Protein AF-A0A5K7S781-F1 (afdb_monomer)

Secondary structure (DSSP, 8-state):
-HHHHHHHHHHHHHHHHTTTT-----GGGGG-EEEEEEEEETTEEEEEEEEEEEETTEEEEEEEETT--EEEEEEEE----------TTTSSS--

Nearest PDB structures (foldseek):
  8cm1-assembly1_A  TM=6.662E-01  e=1.986E+00  Vibrio cholerae
  5bw0-assembly2_D  TM=4.226E-01  e=1.986E+00  Pseudomonas aeruginosa PAO1
  7zty-assembly1_A  TM=5.091E-01  e=5.883E+00  Thermochaetoides thermophila

Radius of gyration: 26.64 Å; Cα contacts (8 Å, |Δi|>4): 94; chains: 1; bounding box: 50×64×64 Å

Organism: NCBI:txid2010828

Sequence (95 aa):
MKKSVFLFAGILLVFLSITMQAQPKSGFDFYMGKWNASFDGPMGTVKMVIGFEQADDKTTATIKDEAGKELYKVVKQKLKKIRQRSSLLVARALT

Structure (mmCIF, N/CA/C/O backbone):
data_AF-A0A5K7S781-F1
#
_entry.id   AF-A0A5K7S781-F1
#
loop_
_atom_site.group_PDB
_atom_site.id
_atom_site.type_symbol
_atom_site.label_atom_id
_atom_site.label_alt_id
_atom_site.label_comp_id
_atom_site.label_asym_id
_atom_site.label_entity_id
_atom_site.label_seq_id
_atom_site.pdbx_PDB_ins_code
_atom_site.Cartn_x
_atom_site.Cartn_y
_atom_site.Cartn_z
_atom_site.occupancy
_atom_site.B_iso_or_equiv
_atom_site.auth_seq_id
_atom_site.auth_comp_id
_atom_site.auth_asym_id
_atom_site.auth_atom_id
_atom_site.pdbx_PDB_model_num
ATOM 1 N N . MET A 1 1 ? -21.989 15.901 46.588 1.00 54.34 1 MET A N 1
ATOM 2 C CA . MET A 1 1 ? -20.794 15.149 46.138 1.00 54.34 1 MET A CA 1
ATOM 3 C C . MET A 1 1 ? -21.104 13.944 45.245 1.00 54.34 1 MET A C 1
ATOM 5 O O . MET A 1 1 ? -20.368 13.741 44.299 1.00 54.34 1 MET A O 1
ATOM 9 N N . LYS A 1 2 ? -22.185 13.172 45.456 1.00 65.38 2 LYS A N 1
ATOM 10 C CA . LYS A 1 2 ? -22.473 11.982 44.620 1.00 65.38 2 LYS A CA 1
ATOM 11 C C . LYS A 1 2 ? -22.984 12.315 43.202 1.00 65.38 2 LYS A C 1
ATOM 13 O O . LYS A 1 2 ? -22.597 11.663 42.247 1.00 65.38 2 LYS A O 1
ATOM 18 N N . LYS A 1 3 ? -23.805 13.363 43.047 1.00 66.88 3 LYS A N 1
ATOM 19 C CA . LYS A 1 3 ? -24.468 13.721 41.771 1.00 66.88 3 LYS A CA 1
ATOM 20 C C . LYS A 1 3 ? -23.526 14.327 40.718 1.00 66.88 3 LYS A C 1
ATOM 22 O O . LYS A 1 3 ? -23.708 14.102 39.529 1.00 66.88 3 LYS A O 1
ATOM 27 N N . SER A 1 4 ? -22.509 15.065 41.154 1.00 76.56 4 SER A N 1
ATOM 28 C CA . SER A 1 4 ? -21.514 15.685 40.273 1.00 76.56 4 SER A CA 1
ATOM 29 C C . SER A 1 4 ? -20.551 14.660 39.667 1.00 76.56 4 SER A C 1
ATOM 31 O O . SER A 1 4 ? -20.170 14.800 38.510 1.00 76.56 4 SER A O 1
ATOM 33 N N . VAL A 1 5 ? -20.231 13.587 40.399 1.00 81.44 5 VAL A N 1
ATOM 34 C CA . VAL A 1 5 ? -19.427 12.468 39.877 1.00 81.44 5 VAL A CA 1
ATOM 35 C C . VAL A 1 5 ? -20.164 11.738 38.751 1.00 81.44 5 VAL A C 1
ATOM 37 O O . VAL A 1 5 ? -19.547 11.395 37.749 1.00 81.44 5 VAL A O 1
ATOM 40 N N . PHE A 1 6 ? -21.488 11.575 38.857 1.00 83.50 6 PHE A N 1
ATOM 41 C CA . PHE A 1 6 ? -22.298 10.967 37.792 1.00 83.50 6 PHE A CA 1
ATOM 42 C C . PHE A 1 6 ? -22.337 11.807 36.508 1.00 83.50 6 PHE A C 1
ATOM 44 O O . PHE A 1 6 ? -22.256 11.247 35.418 1.00 83.50 6 PHE A O 1
ATOM 51 N N . LEU A 1 7 ? -22.4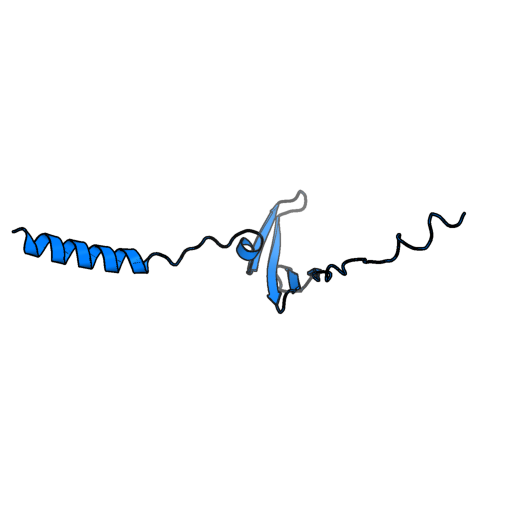10 13.137 36.624 1.00 85.56 7 LEU A N 1
ATOM 52 C CA . LEU A 1 7 ? -22.362 14.041 35.468 1.00 85.56 7 LEU A CA 1
ATOM 53 C C . LEU A 1 7 ? -21.009 13.978 34.750 1.00 85.56 7 LEU A C 1
ATOM 55 O O . LEU A 1 7 ? -20.967 13.841 33.529 1.00 85.56 7 LEU A O 1
ATOM 59 N N . PHE A 1 8 ? -19.910 14.008 35.507 1.00 85.88 8 PHE A N 1
ATOM 60 C CA . PHE A 1 8 ? -18.568 13.877 34.940 1.00 85.88 8 PHE A CA 1
ATOM 61 C C . PHE A 1 8 ? -18.333 12.505 34.300 1.00 85.88 8 PHE A C 1
ATOM 63 O O . PHE A 1 8 ? -17.789 12.435 33.201 1.00 85.88 8 PHE A O 1
ATOM 70 N N . ALA A 1 9 ? -18.786 11.424 34.941 1.00 85.69 9 ALA A N 1
ATOM 71 C CA . ALA A 1 9 ? -18.671 10.075 34.393 1.00 85.69 9 ALA A CA 1
ATOM 72 C C . ALA A 1 9 ? -19.464 9.912 33.086 1.00 85.69 9 ALA A C 1
ATOM 74 O O . ALA A 1 9 ? -18.957 9.311 32.142 1.00 85.69 9 ALA A O 1
ATOM 75 N N . GLY A 1 10 ? -20.670 10.485 33.000 1.00 87.81 10 GLY A N 1
ATOM 76 C CA . GLY A 1 10 ? -21.483 10.455 31.781 1.00 87.81 10 GLY A CA 1
ATOM 77 C C . GLY A 1 10 ? -20.837 11.211 30.619 1.00 87.81 10 GLY A C 1
ATOM 78 O O . GLY A 1 10 ? -20.767 10.692 29.508 1.00 87.81 10 GLY A O 1
ATOM 79 N N . ILE A 1 11 ? -20.296 12.404 30.886 1.00 89.19 11 ILE A N 1
ATOM 80 C CA . ILE A 1 11 ? -19.592 13.207 29.875 1.00 89.19 11 ILE A CA 1
ATOM 81 C C . ILE A 1 11 ? -18.340 12.476 29.378 1.00 89.19 11 ILE A C 1
ATOM 83 O O . ILE A 1 11 ? -18.124 12.386 28.171 1.00 89.19 11 ILE A O 1
ATOM 87 N N . LEU A 1 12 ? -17.554 11.890 30.286 1.00 87.50 12 LEU A N 1
ATOM 88 C CA . LEU A 1 12 ? -16.371 11.103 29.931 1.00 87.50 12 LEU A CA 1
ATOM 89 C C . LEU A 1 12 ? -16.724 9.929 28.997 1.00 87.50 12 LEU A C 1
ATOM 91 O O . LEU A 1 12 ? -16.020 9.684 28.020 1.00 87.50 12 LEU A O 1
ATOM 95 N N . LEU A 1 13 ? -17.841 9.242 29.260 1.00 85.88 13 LEU A N 1
ATOM 96 C CA . LEU A 1 13 ? -18.325 8.108 28.463 1.00 85.88 13 LEU A CA 1
ATOM 97 C C . LEU A 1 13 ? -18.748 8.521 27.044 1.00 85.88 13 LEU A C 1
ATOM 99 O O . LEU A 1 13 ? -18.453 7.817 26.077 1.00 85.88 13 LEU A O 1
ATOM 103 N N . VAL A 1 14 ? -19.373 9.692 26.900 1.00 85.50 14 VAL A N 1
ATOM 104 C CA . VAL A 1 14 ? -19.707 10.261 25.584 1.00 85.50 14 VAL A CA 1
ATOM 105 C C . VAL A 1 14 ? -18.436 10.607 24.805 1.00 85.50 14 VAL A C 1
ATOM 107 O O . VAL A 1 14 ? -18.335 10.251 23.634 1.00 85.50 14 VAL A O 1
ATOM 110 N N . PHE A 1 15 ? -17.429 11.209 25.447 1.00 81.44 15 PHE A N 1
ATOM 111 C CA . PHE A 1 15 ? -16.148 11.511 24.791 1.00 81.44 15 PHE A CA 1
ATOM 112 C C . PHE A 1 15 ? -15.385 10.252 24.351 1.00 81.44 15 PHE A C 1
ATOM 114 O O . PHE A 1 15 ? -14.815 10.232 23.261 1.00 81.44 15 PHE A O 1
ATOM 121 N N . LEU A 1 16 ? -15.422 9.181 25.149 1.00 77.56 16 LEU A N 1
ATOM 122 C CA . LEU A 1 16 ? -14.812 7.888 24.809 1.00 77.56 16 LEU A CA 1
ATOM 123 C C . LEU A 1 16 ? -15.497 7.187 23.624 1.00 77.56 16 LEU A C 1
ATOM 125 O O . LEU A 1 16 ? -14.860 6.408 22.925 1.00 77.56 16 LEU A O 1
ATOM 129 N N . SER A 1 17 ? -16.773 7.476 23.363 1.00 74.06 17 SER A N 1
ATOM 130 C CA . SER A 1 17 ? -17.528 6.853 22.264 1.00 74.06 17 SER A CA 1
ATOM 131 C C . SER A 1 17 ? -17.093 7.362 20.881 1.00 74.06 17 SER A C 1
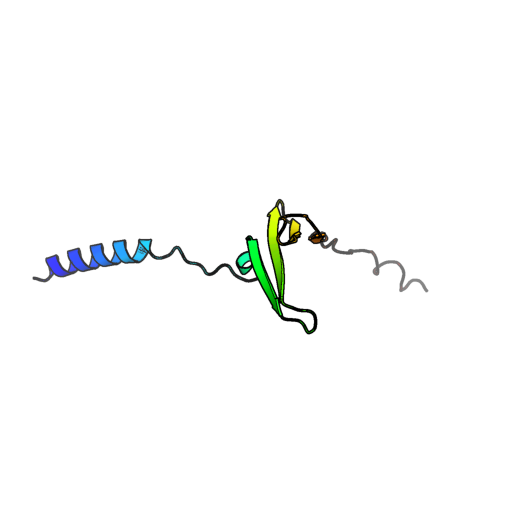ATOM 133 O O . SER A 1 17 ? -17.243 6.665 19.880 1.00 74.06 17 SER A O 1
ATOM 135 N N . ILE A 1 18 ? -16.538 8.577 20.811 1.00 72.69 18 ILE A N 1
ATOM 136 C CA . ILE A 1 18 ? -16.194 9.251 19.547 1.00 72.69 18 ILE A CA 1
ATOM 137 C C . ILE A 1 18 ? -14.839 8.764 19.002 1.00 72.69 18 ILE A C 1
ATOM 139 O O . ILE A 1 18 ? -14.568 8.880 17.809 1.00 72.69 18 ILE A O 1
ATOM 143 N N . THR A 1 19 ? -13.994 8.145 19.833 1.00 70.12 19 THR A N 1
ATOM 144 C CA . THR A 1 19 ? -12.678 7.630 19.408 1.00 70.12 19 THR A CA 1
ATOM 145 C C . THR A 1 19 ? -12.754 6.261 18.713 1.00 70.12 19 THR A C 1
ATOM 147 O O . THR A 1 19 ? -11.747 5.757 18.214 1.00 70.12 19 THR A O 1
ATOM 150 N N . MET A 1 20 ? -13.949 5.668 18.602 1.00 62.41 20 MET A N 1
ATOM 151 C CA . MET A 1 20 ? -14.179 4.310 18.095 1.00 62.41 20 MET A CA 1
ATOM 152 C C . MET A 1 20 ? -14.294 4.228 16.556 1.00 62.41 20 MET A C 1
ATOM 154 O O . MET A 1 20 ? -15.176 3.554 16.032 1.00 62.41 20 MET A O 1
ATOM 158 N N . GLN A 1 21 ? -13.412 4.916 15.815 1.00 61.50 21 GLN A N 1
ATOM 159 C CA . GLN A 1 21 ? -13.388 4.888 14.337 1.00 61.50 21 GLN A CA 1
ATOM 160 C C . GLN A 1 21 ? -12.117 4.304 13.696 1.00 61.50 21 GLN A C 1
ATOM 162 O O . GLN A 1 21 ? -12.029 4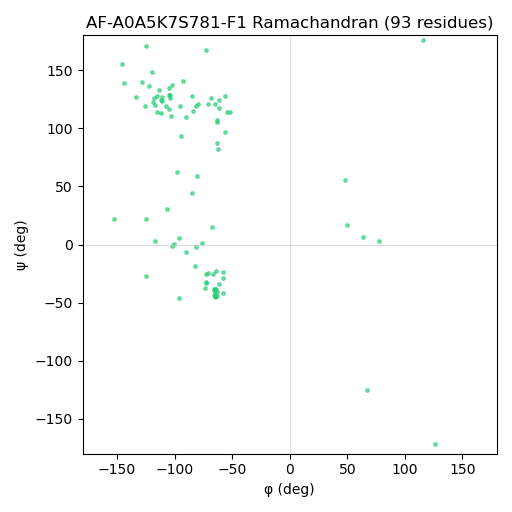.230 12.474 1.00 61.50 21 GLN A O 1
ATOM 167 N N . ALA A 1 22 ? -11.151 3.802 14.463 1.00 61.62 22 ALA A N 1
ATOM 168 C CA . ALA A 1 22 ? -9.964 3.154 13.901 1.00 61.62 22 ALA A CA 1
ATOM 169 C C . ALA A 1 22 ? -10.109 1.624 13.894 1.00 61.62 22 ALA A C 1
ATOM 171 O O . ALA A 1 22 ? -9.357 0.920 14.564 1.00 61.62 22 ALA A O 1
ATOM 172 N N . GLN A 1 23 ? -11.086 1.082 13.157 1.00 63.38 23 GLN A N 1
ATOM 173 C CA . GLN A 1 23 ? -11.003 -0.339 12.811 1.00 63.38 23 GLN A CA 1
ATOM 174 C C . GLN A 1 23 ? -9.772 -0.515 11.909 1.00 63.38 23 GLN A C 1
ATOM 176 O O . GLN A 1 23 ? -9.691 0.148 10.870 1.00 63.38 23 GLN A O 1
ATOM 181 N N . PRO A 1 24 ? -8.783 -1.343 12.289 1.00 63.41 24 PRO A N 1
ATOM 182 C CA . PRO A 1 24 ? -7.627 -1.561 11.441 1.00 63.41 24 PRO A CA 1
ATOM 183 C C . PRO A 1 24 ? -8.114 -2.168 10.128 1.00 63.41 24 PRO A C 1
ATOM 185 O O . PRO A 1 24 ? -8.809 -3.186 10.127 1.00 63.41 24 PRO A O 1
ATOM 188 N N . LYS A 1 25 ? -7.768 -1.523 9.008 1.00 65.31 25 LYS A N 1
ATOM 189 C CA . LYS A 1 25 ? -8.026 -2.058 7.669 1.00 65.31 25 LYS A CA 1
ATOM 190 C C . LYS A 1 25 ? -7.463 -3.479 7.615 1.00 65.31 25 LYS A C 1
ATOM 192 O O . LYS A 1 25 ? -6.259 -3.670 7.775 1.00 65.31 25 LYS A O 1
ATOM 197 N N . SER A 1 26 ? -8.336 -4.474 7.479 1.00 68.38 26 SER A N 1
ATOM 198 C CA . SER A 1 26 ? -7.949 -5.883 7.590 1.00 68.38 26 SER A CA 1
ATOM 199 C C . SER A 1 26 ? -7.603 -6.471 6.221 1.00 68.38 26 SER A C 1
ATOM 201 O O . SER A 1 26 ? -8.263 -6.183 5.222 1.00 68.38 26 SER A O 1
ATOM 203 N N . GLY A 1 27 ? -6.567 -7.309 6.160 1.00 71.50 27 GLY A N 1
ATOM 204 C CA . GLY A 1 27 ? -6.182 -8.010 4.934 1.00 71.50 27 GLY A CA 1
ATOM 205 C C . GLY A 1 27 ? -5.664 -7.078 3.833 1.00 71.50 27 GLY A C 1
ATOM 206 O O . GLY A 1 27 ? -4.710 -6.335 4.041 1.00 71.50 27 GLY A O 1
ATOM 207 N N . PHE A 1 28 ? -6.262 -7.149 2.639 1.00 67.44 28 PHE A N 1
ATOM 208 C CA . PHE A 1 28 ? -5.784 -6.412 1.461 1.00 67.44 28 PHE A CA 1
ATOM 209 C C . PHE A 1 28 ? -6.032 -4.897 1.547 1.00 67.44 28 PHE A C 1
ATOM 211 O O . PHE A 1 28 ? -5.274 -4.118 0.972 1.00 67.44 28 PHE A O 1
ATOM 218 N N . ASP A 1 29 ? -7.029 -4.473 2.327 1.00 70.81 29 ASP A N 1
ATOM 219 C CA . ASP A 1 29 ? -7.358 -3.056 2.522 1.00 70.81 29 ASP A CA 1
ATOM 220 C C . ASP A 1 29 ? -6.225 -2.282 3.203 1.00 70.81 29 ASP A C 1
ATOM 222 O O . ASP A 1 29 ? -6.118 -1.067 3.044 1.00 70.81 29 ASP A O 1
ATOM 226 N N . PHE A 1 30 ? -5.349 -2.982 3.931 1.00 73.94 30 PHE A N 1
ATOM 227 C CA . PHE A 1 30 ? -4.144 -2.403 4.518 1.00 73.94 30 PHE A CA 1
ATOM 228 C C . PHE A 1 30 ? -3.186 -1.852 3.453 1.00 73.94 30 PHE A C 1
ATOM 230 O O . PHE A 1 30 ? -2.539 -0.832 3.670 1.00 73.94 30 PHE A O 1
ATOM 237 N N . 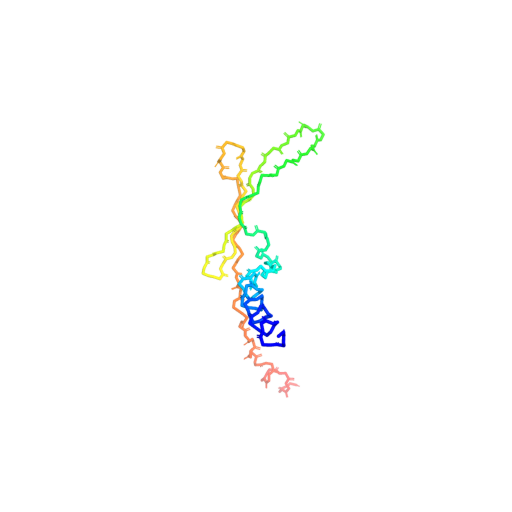TYR A 1 31 ? -3.124 -2.498 2.287 1.00 79.38 31 TYR A N 1
ATOM 238 C CA . TYR A 1 31 ? -2.219 -2.123 1.203 1.00 79.38 31 TYR A CA 1
ATOM 239 C C . TYR A 1 31 ? -2.837 -1.112 0.228 1.00 79.38 31 TYR A C 1
ATOM 241 O O . TYR A 1 31 ? -2.123 -0.604 -0.632 1.00 79.38 31 TYR A O 1
ATOM 249 N N . MET A 1 32 ? -4.128 -0.780 0.355 1.00 81.12 32 MET A N 1
ATOM 250 C CA . MET A 1 32 ? -4.791 0.230 -0.482 1.00 81.12 32 MET A CA 1
ATOM 251 C C . MET A 1 32 ? -4.069 1.582 -0.409 1.00 81.12 32 MET A C 1
ATOM 253 O O . MET A 1 32 ? -3.876 2.131 0.677 1.00 81.12 32 MET A O 1
ATOM 257 N N . GLY A 1 33 ? -3.727 2.148 -1.569 1.00 82.88 33 GLY A N 1
ATOM 258 C CA . GLY A 1 33 ? -3.000 3.415 -1.678 1.00 82.88 33 GLY A CA 1
ATOM 259 C C . GLY A 1 33 ? -1.735 3.318 -2.530 1.00 82.88 33 GLY A C 1
ATOM 260 O O . GLY A 1 33 ? -1.491 2.315 -3.199 1.00 82.88 33 GLY A O 1
ATOM 261 N N . LYS A 1 34 ? -0.940 4.394 -2.534 1.00 86.88 34 LYS A N 1
ATOM 262 C CA . LYS A 1 34 ? 0.335 4.489 -3.261 1.00 86.88 34 LYS A CA 1
ATOM 263 C C . LYS A 1 34 ? 1.498 4.376 -2.285 1.00 86.88 34 LYS A C 1
ATOM 265 O O . LYS A 1 34 ? 1.561 5.125 -1.314 1.00 86.88 34 LYS A O 1
ATOM 270 N N . TRP A 1 35 ? 2.423 3.478 -2.586 1.00 86.94 35 TRP A N 1
ATOM 271 C CA . TRP A 1 35 ? 3.594 3.170 -1.780 1.00 86.94 35 TRP A CA 1
ATOM 272 C C . TRP A 1 35 ? 4.852 3.499 -2.567 1.00 86.94 35 TRP A C 1
ATOM 274 O O . TRP A 1 35 ? 5.031 3.011 -3.681 1.00 86.94 35 TRP A O 1
ATOM 284 N N . ASN A 1 36 ? 5.731 4.303 -1.978 1.00 86.56 36 ASN A N 1
ATOM 285 C CA . ASN A 1 36 ? 7.076 4.494 -2.503 1.00 86.56 36 ASN A CA 1
ATOM 286 C C . ASN A 1 36 ? 7.945 3.355 -1.971 1.00 86.56 36 ASN A C 1
ATOM 288 O O . ASN A 1 36 ? 8.133 3.240 -0.760 1.00 86.56 36 ASN A O 1
ATOM 292 N N . ALA A 1 37 ? 8.433 2.503 -2.864 1.00 84.69 37 ALA A N 1
ATOM 293 C CA . ALA A 1 37 ? 9.297 1.383 -2.531 1.00 84.69 37 ALA A CA 1
ATOM 294 C C . ALA A 1 37 ? 10.688 1.615 -3.126 1.00 84.69 37 ALA A C 1
ATOM 296 O O . ALA A 1 37 ? 10.821 1.966 -4.299 1.00 84.69 37 ALA A O 1
ATOM 297 N N . SER A 1 38 ? 11.714 1.398 -2.311 1.00 86.50 38 SER A N 1
ATOM 298 C CA . SER A 1 38 ? 13.113 1.426 -2.728 1.00 86.50 38 SER A CA 1
ATOM 299 C C . SER A 1 38 ? 13.684 0.028 -2.559 1.00 86.50 38 SER A C 1
ATOM 301 O O . SER A 1 38 ? 13.563 -0.564 -1.487 1.00 86.50 38 SER A O 1
ATOM 303 N N . PHE A 1 39 ? 14.286 -0.497 -3.615 1.00 81.94 39 PHE A N 1
ATOM 304 C CA . PHE A 1 39 ? 14.928 -1.800 -3.625 1.00 81.94 39 PHE A CA 1
ATOM 305 C C . PHE A 1 39 ? 16.418 -1.599 -3.846 1.00 81.94 39 PHE A C 1
ATOM 307 O O . PHE A 1 39 ? 16.834 -1.158 -4.916 1.00 81.94 39 PHE A O 1
ATOM 314 N N . ASP A 1 40 ? 17.212 -1.933 -2.838 1.00 85.31 40 ASP A N 1
ATOM 315 C CA . ASP A 1 40 ? 18.662 -1.968 -2.970 1.00 85.31 40 ASP A CA 1
ATOM 316 C C . ASP A 1 40 ? 19.075 -3.291 -3.610 1.00 85.31 40 ASP A C 1
ATOM 318 O O . ASP A 1 40 ? 18.796 -4.372 -3.088 1.00 85.31 40 ASP A O 1
ATOM 322 N N . GLY A 1 41 ? 19.720 -3.203 -4.771 1.00 81.38 41 GLY A N 1
ATOM 323 C CA . GLY A 1 41 ? 20.251 -4.350 -5.491 1.00 81.38 41 GLY A CA 1
ATOM 324 C C . GLY A 1 41 ? 21.744 -4.207 -5.788 1.00 81.38 41 GLY A C 1
ATOM 325 O O . GLY A 1 41 ? 22.310 -3.122 -5.653 1.00 81.38 41 GLY A O 1
ATOM 326 N N . PRO A 1 42 ? 22.392 -5.281 -6.274 1.00 81.25 42 PRO A N 1
ATOM 327 C CA . PRO A 1 42 ? 23.812 -5.267 -6.642 1.00 81.25 42 PRO 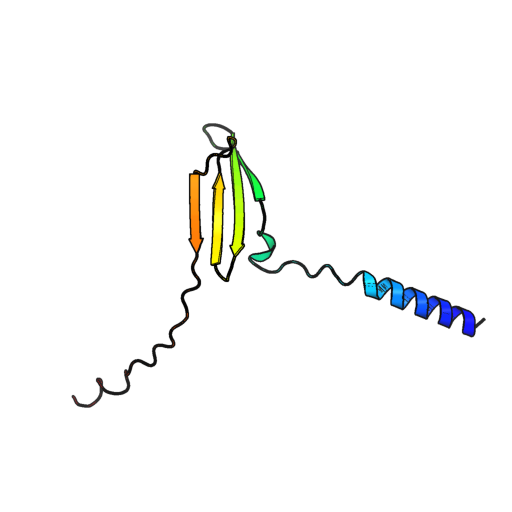A CA 1
ATOM 328 C C . PRO A 1 42 ? 24.164 -4.210 -7.701 1.00 81.25 42 PRO A C 1
ATOM 330 O O . PRO A 1 42 ? 25.308 -3.782 -7.791 1.00 81.25 42 PRO A O 1
ATOM 333 N N . MET A 1 43 ? 23.175 -3.799 -8.501 1.00 79.94 43 MET A N 1
ATOM 334 C CA . MET A 1 43 ? 23.304 -2.803 -9.569 1.00 79.94 43 MET A CA 1
ATOM 335 C C . MET A 1 43 ? 22.901 -1.382 -9.131 1.00 79.94 43 MET A C 1
ATOM 337 O O . MET A 1 43 ? 22.846 -0.483 -9.965 1.00 79.94 43 MET A O 1
ATOM 341 N N . GLY A 1 44 ? 22.606 -1.173 -7.843 1.00 80.31 44 GLY A N 1
ATOM 342 C CA . GLY A 1 44 ? 22.166 0.104 -7.280 1.00 80.31 44 GLY A CA 1
ATOM 343 C C . GLY A 1 44 ? 20.741 0.079 -6.724 1.00 80.31 44 GLY A C 1
ATOM 344 O O . GLY A 1 44 ? 20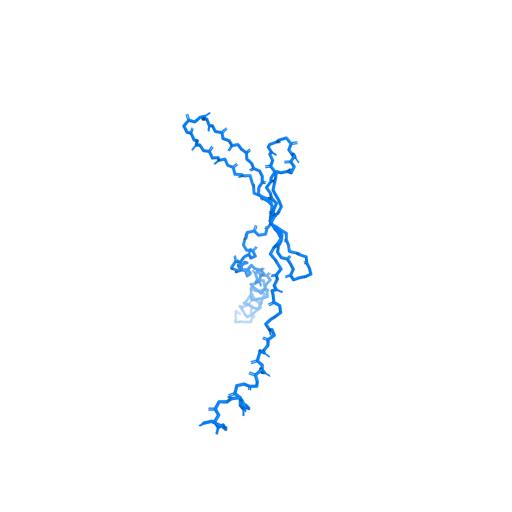.026 -0.923 -6.805 1.00 80.31 44 GLY A O 1
ATOM 345 N N . THR A 1 45 ? 20.345 1.204 -6.129 1.00 81.94 45 THR A N 1
ATOM 346 C CA . THR A 1 45 ? 19.008 1.416 -5.564 1.00 81.94 45 THR A CA 1
ATOM 347 C C . THR A 1 45 ? 18.014 1.759 -6.666 1.00 81.94 45 THR A C 1
ATOM 349 O O . THR A 1 45 ? 18.165 2.769 -7.354 1.00 81.94 45 THR A O 1
ATOM 352 N N . VAL A 1 46 ? 16.963 0.956 -6.805 1.00 82.44 46 VAL A N 1
ATOM 353 C CA . VAL A 1 46 ? 15.845 1.221 -7.717 1.00 82.44 46 VAL A CA 1
ATOM 354 C C . VAL A 1 46 ? 14.652 1.709 -6.907 1.00 82.44 46 VAL A C 1
ATOM 356 O O . VAL A 1 46 ? 14.212 1.036 -5.975 1.00 82.44 46 VAL A O 1
ATOM 359 N N . LYS A 1 47 ? 14.099 2.864 -7.274 1.00 85.75 47 LYS A N 1
ATOM 360 C CA . LYS A 1 47 ? 12.871 3.395 -6.677 1.00 85.75 47 LYS A CA 1
ATOM 361 C C . LYS A 1 47 ? 11.690 3.151 -7.601 1.00 85.75 47 LYS A C 1
ATOM 363 O O . LYS A 1 47 ? 11.778 3.362 -8.805 1.00 85.75 47 LYS A O 1
ATOM 368 N N . MET A 1 48 ? 10.571 2.731 -7.030 1.00 85.75 48 MET A N 1
ATOM 369 C CA . MET A 1 48 ? 9.330 2.512 -7.763 1.00 85.75 48 MET A CA 1
ATOM 370 C C . MET A 1 48 ? 8.121 2.866 -6.907 1.00 85.75 48 MET A C 1
ATOM 372 O O . MET A 1 48 ? 8.160 2.818 -5.677 1.00 85.75 48 MET A O 1
ATOM 376 N N . VAL A 1 49 ? 7.022 3.201 -7.572 1.00 86.25 49 VAL A N 1
ATOM 377 C CA . VAL A 1 49 ? 5.748 3.497 -6.920 1.00 86.25 49 VAL A CA 1
ATOM 378 C C . VAL A 1 49 ? 4.789 2.343 -7.169 1.00 86.25 49 VAL A C 1
ATOM 380 O O . VAL A 1 49 ? 4.440 2.049 -8.312 1.00 86.25 49 VAL A O 1
ATOM 383 N N . ILE A 1 50 ? 4.339 1.701 -6.095 1.00 86.38 50 ILE A N 1
ATOM 384 C CA . ILE A 1 50 ? 3.379 0.596 -6.132 1.00 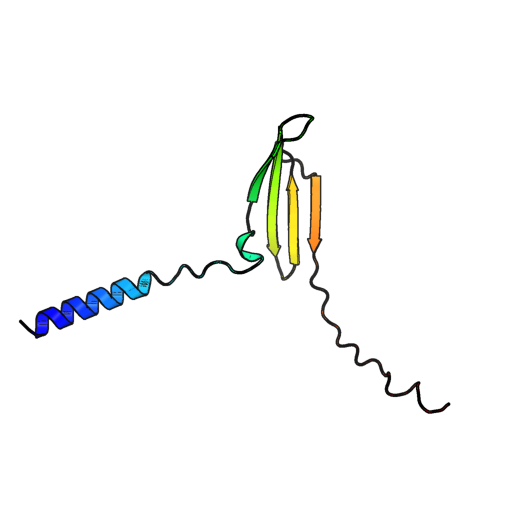86.38 50 ILE A CA 1
ATOM 385 C C . ILE A 1 50 ? 2.022 1.130 -5.671 1.00 86.38 50 ILE A C 1
ATOM 387 O O . ILE A 1 50 ? 1.874 1.581 -4.539 1.00 86.38 50 ILE A O 1
ATOM 391 N N . GLY A 1 51 ? 1.026 1.113 -6.551 1.00 85.44 51 GLY A N 1
ATOM 392 C CA . GLY A 1 51 ? -0.330 1.575 -6.274 1.00 85.44 51 GLY A CA 1
ATOM 393 C C . GLY A 1 51 ? -1.323 0.423 -6.239 1.00 85.44 51 GLY A C 1
ATOM 394 O O . GLY A 1 51 ? -1.423 -0.320 -7.212 1.00 85.44 51 GLY A O 1
ATOM 395 N N . PHE A 1 52 ? -2.095 0.306 -5.164 1.00 85.31 52 PHE A N 1
ATOM 396 C CA . PHE A 1 52 ? -3.218 -0.622 -5.074 1.00 85.31 52 PHE A CA 1
ATOM 397 C C . PHE A 1 52 ? -4.531 0.156 -5.047 1.00 85.31 52 PHE A C 1
ATOM 399 O O . PHE A 1 52 ? -4.749 0.989 -4.165 1.00 85.31 52 PHE A O 1
ATOM 406 N N . GLU A 1 53 ? -5.416 -0.156 -5.989 1.00 80.75 53 GLU A N 1
ATOM 407 C CA . GLU A 1 53 ? -6.744 0.440 -6.118 1.00 80.75 53 GLU A CA 1
ATOM 408 C C . GLU A 1 53 ? -7.809 -0.656 -6.205 1.00 80.75 53 GLU A C 1
ATOM 410 O O . GLU A 1 53 ? -7.614 -1.696 -6.842 1.00 80.75 53 GLU A O 1
ATOM 415 N N . GLN A 1 54 ? -8.940 -0.433 -5.540 1.00 76.94 54 GLN A N 1
ATOM 416 C CA . GLN A 1 54 ? -10.103 -1.305 -5.612 1.00 76.94 54 GLN A CA 1
ATOM 417 C C . GLN A 1 54 ? -11.262 -0.514 -6.206 1.00 76.94 54 GLN A C 1
ATOM 419 O O . GLN A 1 54 ? -11.675 0.501 -5.654 1.00 76.94 54 GLN A O 1
ATOM 424 N N . ALA A 1 55 ? -11.772 -0.987 -7.338 1.00 72.56 55 ALA A N 1
ATOM 425 C CA . ALA A 1 55 ? -12.936 -0.423 -8.008 1.00 72.56 55 ALA A CA 1
ATOM 426 C C . ALA A 1 55 ? -13.863 -1.574 -8.402 1.00 72.56 55 ALA A C 1
ATOM 428 O O . ALA A 1 55 ? -13.410 -2.538 -9.022 1.00 72.56 55 ALA A O 1
ATOM 429 N N . ASP A 1 56 ? -15.136 -1.494 -8.014 1.00 62.53 56 ASP A N 1
ATOM 430 C CA . ASP A 1 56 ? -16.202 -2.418 -8.427 1.00 62.53 56 ASP A CA 1
ATOM 431 C C . ASP A 1 56 ? -15.824 -3.909 -8.310 1.00 62.53 56 ASP A C 1
ATOM 433 O O . ASP A 1 56 ? -15.844 -4.659 -9.289 1.00 62.53 56 ASP A O 1
ATOM 437 N N . ASP A 1 57 ? -15.409 -4.336 -7.108 1.00 66.00 57 ASP A N 1
ATOM 438 C CA . ASP A 1 57 ? -14.957 -5.707 -6.794 1.00 66.00 57 ASP A CA 1
ATOM 439 C C . ASP A 1 57 ? -13.688 -6.191 -7.529 1.00 66.00 57 ASP A C 1
ATOM 441 O O . ASP A 1 57 ? -13.281 -7.354 -7.387 1.00 66.00 57 ASP A O 1
ATOM 445 N N . LYS A 1 58 ? -13.017 -5.313 -8.279 1.00 65.81 58 LYS A N 1
ATOM 446 C CA . LYS A 1 58 ? -11.743 -5.598 -8.944 1.00 65.81 58 LYS A CA 1
ATOM 447 C C . LYS A 1 58 ? -10.605 -4.946 -8.182 1.00 65.81 58 LYS A C 1
ATOM 449 O O . LYS A 1 58 ? -10.613 -3.749 -7.904 1.00 65.81 58 LYS A O 1
ATOM 454 N N . THR A 1 59 ? -9.595 -5.749 -7.888 1.00 74.00 59 THR A N 1
ATOM 455 C CA . THR A 1 59 ? -8.349 -5.276 -7.296 1.00 74.00 59 THR A CA 1
ATOM 456 C C . THR A 1 59 ? -7.345 -5.038 -8.413 1.00 74.00 59 THR A C 1
ATOM 458 O O . THR A 1 59 ? -6.983 -5.970 -9.136 1.00 74.00 59 THR A O 1
ATOM 461 N N . THR A 1 60 ? -6.888 -3.798 -8.544 1.00 77.81 60 THR A N 1
ATOM 462 C CA . THR A 1 60 ? -5.875 -3.389 -9.515 1.00 77.81 60 THR A CA 1
ATOM 463 C C . THR A 1 60 ? -4.604 -3.003 -8.775 1.00 77.81 60 THR A C 1
ATOM 465 O O . THR A 1 60 ? -4.625 -2.147 -7.896 1.00 77.81 60 THR A O 1
ATOM 468 N N . ALA A 1 61 ? -3.492 -3.634 -9.134 1.00 79.31 61 ALA A N 1
ATOM 469 C CA . ALA A 1 61 ? -2.161 -3.220 -8.722 1.00 79.31 61 ALA A CA 1
ATOM 470 C C . ALA A 1 61 ? -1.465 -2.538 -9.907 1.00 79.31 61 ALA A C 1
ATOM 472 O O . ALA A 1 61 ? -1.514 -3.034 -11.033 1.00 79.31 61 ALA A O 1
ATOM 473 N N . THR A 1 62 ? -0.822 -1.405 -9.658 1.00 81.06 62 THR A N 1
ATOM 474 C CA . THR A 1 62 ? -0.041 -0.637 -10.631 1.00 81.06 62 THR A CA 1
ATOM 475 C C . THR A 1 62 ? 1.379 -0.486 -10.114 1.00 81.06 62 THR A C 1
ATOM 477 O O . THR A 1 62 ? 1.585 -0.213 -8.935 1.00 81.06 62 THR A O 1
ATOM 480 N N . ILE A 1 63 ? 2.362 -0.672 -10.985 1.00 82.81 63 ILE A N 1
ATOM 481 C CA . ILE A 1 63 ? 3.773 -0.430 -10.691 1.00 82.81 63 ILE A CA 1
ATOM 482 C C . ILE A 1 63 ? 4.236 0.652 -11.653 1.00 82.81 63 ILE A C 1
ATOM 484 O O . ILE A 1 63 ? 4.108 0.504 -12.873 1.00 82.81 63 ILE A O 1
ATOM 488 N N . LYS A 1 64 ? 4.744 1.749 -11.101 1.00 83.69 64 LYS A N 1
ATOM 489 C CA . LYS A 1 64 ? 5.262 2.892 -11.848 1.00 83.69 64 LYS A CA 1
ATOM 490 C C . LYS A 1 64 ? 6.727 3.120 -11.516 1.00 83.69 64 LYS A C 1
ATOM 492 O O . LYS A 1 64 ? 7.165 2.864 -10.397 1.00 83.69 64 LYS A O 1
ATOM 497 N N . ASP A 1 65 ? 7.449 3.622 -12.501 1.00 77.50 65 ASP A N 1
ATOM 498 C CA . ASP A 1 65 ? 8.819 4.100 -12.346 1.00 77.50 65 ASP A CA 1
ATOM 499 C C . ASP A 1 65 ? 8.857 5.439 -11.579 1.00 77.50 65 ASP A C 1
ATOM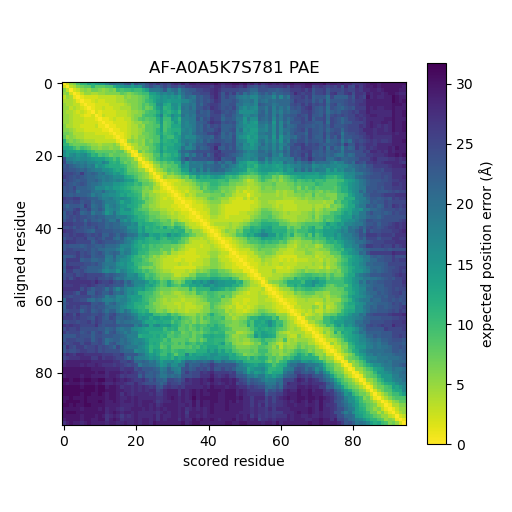 501 O O . ASP A 1 65 ? 7.827 6.110 -11.444 1.00 77.50 65 ASP A O 1
ATOM 505 N N . GLU A 1 66 ? 10.038 5.872 -11.130 1.00 74.50 66 GLU A N 1
ATOM 506 C CA . GLU A 1 66 ? 10.260 7.166 -10.456 1.00 74.50 66 GLU A CA 1
ATOM 507 C C . GLU A 1 66 ? 9.823 8.352 -11.342 1.00 74.50 66 GLU A C 1
ATOM 509 O O . GLU A 1 66 ? 9.312 9.353 -10.845 1.00 74.50 66 GLU A O 1
ATOM 514 N N . ALA A 1 67 ? 9.893 8.196 -12.670 1.00 76.44 67 ALA A N 1
ATOM 515 C CA . ALA A 1 67 ? 9.397 9.166 -13.654 1.00 76.44 67 ALA A CA 1
ATOM 516 C C . ALA A 1 67 ? 7.860 9.168 -13.835 1.00 76.44 67 ALA A C 1
ATOM 518 O O . ALA A 1 67 ? 7.329 9.880 -14.687 1.00 76.44 67 ALA A O 1
ATOM 519 N N . GLY A 1 68 ? 7.124 8.334 -13.092 1.00 67.62 68 GLY A N 1
ATOM 520 C CA . GLY A 1 68 ? 5.665 8.214 -13.180 1.00 67.62 68 GLY A CA 1
ATOM 521 C C . GLY A 1 68 ? 5.162 7.399 -14.376 1.00 67.62 68 GLY A C 1
ATOM 522 O O . GLY A 1 68 ? 3.948 7.250 -14.546 1.00 67.62 68 GLY A O 1
ATOM 523 N N . LYS A 1 69 ? 6.074 6.837 -15.180 1.00 78.06 69 LYS A N 1
ATOM 524 C CA . LYS A 1 69 ? 5.746 5.938 -16.289 1.00 78.06 69 LYS A CA 1
ATOM 525 C C . LYS A 1 69 ? 5.203 4.621 -15.736 1.00 78.06 69 LYS A C 1
ATOM 527 O O . LYS A 1 69 ? 5.840 3.982 -14.903 1.00 78.06 69 LYS A O 1
ATOM 532 N N . GLU A 1 70 ? 4.019 4.222 -16.188 1.00 75.44 70 GLU A N 1
ATOM 533 C CA . GLU A 1 70 ? 3.415 2.945 -15.807 1.00 75.44 70 GLU A CA 1
ATOM 534 C C . GLU A 1 70 ? 4.189 1.796 -16.460 1.00 75.44 70 GLU A C 1
ATOM 536 O O . GLU A 1 70 ? 4.333 1.752 -17.681 1.00 75.44 70 GLU A O 1
ATOM 541 N N . LEU A 1 71 ? 4.732 0.905 -15.630 1.00 77.12 71 LEU A N 1
ATOM 542 C CA . LEU A 1 71 ? 5.527 -0.238 -16.073 1.00 77.12 71 LEU A CA 1
ATOM 543 C C . LEU A 1 71 ? 4.661 -1.492 -16.158 1.00 77.12 71 LEU A C 1
ATOM 545 O O . LEU A 1 71 ? 4.707 -2.211 -17.151 1.00 77.12 71 LEU A O 1
ATOM 549 N N . TYR A 1 72 ? 3.844 -1.736 -15.130 1.00 75.56 72 TYR A N 1
ATOM 550 C CA . TYR A 1 72 ? 3.008 -2.929 -15.048 1.00 75.56 72 TYR A CA 1
ATOM 551 C C . TYR A 1 72 ? 1.660 -2.619 -14.405 1.00 75.56 72 TYR A C 1
ATOM 553 O O . TYR A 1 72 ? 1.584 -1.923 -13.392 1.00 75.56 72 TYR A O 1
ATOM 561 N N . LYS A 1 73 ? 0.599 -3.208 -14.962 1.00 77.19 73 LYS A N 1
ATOM 562 C CA . LYS A 1 73 ? -0.753 -3.186 -14.404 1.00 77.19 73 LYS A CA 1
ATOM 563 C C . LYS A 1 73 ? -1.259 -4.609 -14.256 1.00 7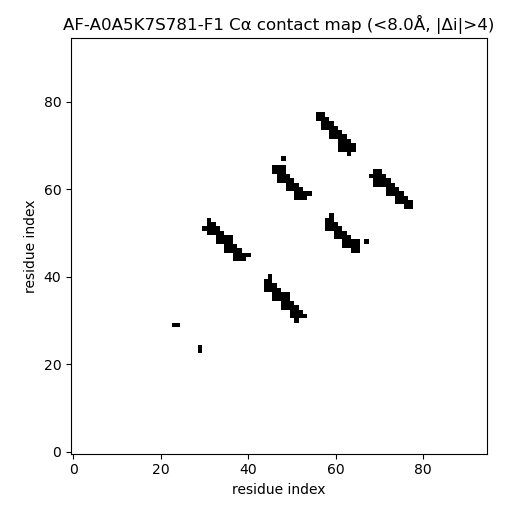7.19 73 LYS A C 1
ATOM 565 O O . LYS A 1 73 ? -1.397 -5.330 -15.241 1.00 77.19 73 LYS A O 1
ATOM 570 N N . VAL A 1 74 ? -1.559 -5.009 -13.028 1.00 75.38 74 VAL A N 1
ATOM 571 C CA . VAL A 1 74 ? -2.097 -6.332 -12.713 1.00 75.38 74 VAL A CA 1
ATOM 572 C C . VAL A 1 74 ? -3.529 -6.162 -12.235 1.00 75.38 74 VAL A C 1
ATOM 574 O O . VAL A 1 74 ? -3.782 -5.589 -11.178 1.00 75.38 74 VAL A O 1
ATOM 577 N N . VAL A 1 75 ? -4.482 -6.664 -13.019 1.00 73.62 75 VAL A N 1
ATOM 578 C CA . VAL A 1 75 ? -5.906 -6.645 -12.670 1.00 73.62 75 VAL A CA 1
ATOM 579 C C . VAL A 1 75 ? -6.304 -8.037 -12.205 1.00 73.62 75 VAL A C 1
ATOM 581 O O . VAL A 1 75 ? -6.380 -8.971 -13.004 1.00 73.62 75 VAL A O 1
ATOM 584 N N . LYS A 1 76 ? -6.589 -8.186 -10.911 1.00 68.12 76 LYS A N 1
ATOM 585 C CA . LYS A 1 76 ? -7.170 -9.417 -10.376 1.00 68.12 76 LYS A CA 1
ATOM 586 C C . LYS A 1 76 ? -8.688 -9.298 -10.427 1.00 68.12 76 LYS A C 1
ATOM 588 O O . LYS A 1 76 ? -9.295 -8.537 -9.675 1.00 68.12 76 LYS A O 1
ATOM 593 N N . GLN A 1 77 ? -9.308 -10.064 -11.318 1.00 62.56 77 GLN A N 1
ATOM 594 C CA . GLN A 1 77 ? -10.760 -10.207 -11.351 1.00 62.56 77 GLN A CA 1
ATOM 595 C C . GLN A 1 77 ? -11.177 -11.303 -10.364 1.00 62.56 77 GLN A C 1
ATOM 597 O O . GLN A 1 77 ? -10.659 -12.421 -10.410 1.00 62.56 77 GLN A O 1
ATOM 602 N N . LYS A 1 78 ? -12.117 -11.000 -9.461 1.00 51.44 78 LYS A N 1
ATOM 603 C CA . LYS A 1 78 ? -12.801 -12.025 -8.662 1.00 51.44 78 LYS A CA 1
ATOM 604 C C . LYS A 1 78 ? -13.568 -12.920 -9.637 1.00 51.44 78 LYS A C 1
ATOM 606 O O . LYS A 1 78 ? -14.594 -12.520 -10.182 1.00 51.44 78 LYS A O 1
ATOM 611 N N . LEU A 1 79 ? -13.071 -14.131 -9.876 1.00 45.97 79 LEU A N 1
ATOM 612 C CA . LEU A 1 79 ? -13.842 -15.136 -10.597 1.00 45.97 79 LEU A CA 1
ATOM 613 C C . LEU A 1 79 ? -15.108 -15.416 -9.783 1.00 45.97 79 LEU A C 1
ATOM 615 O O . LEU A 1 79 ? -15.036 -15.874 -8.639 1.00 45.97 79 LEU A O 1
ATOM 619 N N . LYS A 1 80 ? -16.276 -15.121 -10.364 1.00 43.75 80 LYS A N 1
ATOM 620 C CA . LYS A 1 80 ? -17.565 -15.551 -9.821 1.00 43.75 80 LYS A CA 1
ATOM 621 C C . LYS A 1 80 ? -17.472 -17.063 -9.664 1.00 43.75 80 LYS A C 1
ATOM 623 O O . LYS A 1 80 ? -17.330 -17.771 -10.658 1.00 43.75 80 LYS A O 1
ATOM 628 N N . LYS A 1 81 ? -17.507 -17.556 -8.422 1.00 43.06 81 LYS A N 1
ATOM 629 C CA . LYS A 1 81 ? -17.558 -18.990 -8.129 1.00 43.06 81 LYS A CA 1
ATOM 630 C C . LYS A 1 81 ? -18.871 -19.516 -8.703 1.00 43.06 81 LYS A C 1
ATOM 632 O O . LYS A 1 81 ? -19.897 -19.518 -8.026 1.00 43.06 81 LYS A O 1
ATOM 637 N N . ILE A 1 82 ? -18.860 -19.904 -9.977 1.00 47.72 82 ILE A N 1
ATOM 638 C CA . ILE A 1 82 ? -19.933 -20.687 -10.569 1.00 47.72 82 ILE A CA 1
ATOM 639 C C . ILE A 1 82 ? -19.894 -21.987 -9.781 1.00 47.72 82 ILE A C 1
ATOM 641 O O . ILE A 1 82 ? -18.948 -22.766 -9.875 1.00 47.72 82 ILE A O 1
ATOM 645 N N . ARG A 1 83 ? -20.891 -22.171 -8.915 1.00 47.53 83 ARG A N 1
ATOM 646 C CA . ARG A 1 83 ? -21.191 -23.460 -8.308 1.00 47.53 83 ARG A CA 1
ATOM 647 C C . ARG A 1 83 ? -21.408 -24.405 -9.488 1.00 47.53 83 ARG A C 1
ATOM 649 O O . ARG A 1 83 ? -22.488 -24.386 -10.070 1.00 47.53 83 ARG A O 1
ATOM 656 N N . GLN A 1 84 ? -20.380 -25.165 -9.874 1.00 47.56 84 GLN A N 1
ATOM 657 C CA . GLN A 1 84 ? -20.507 -26.283 -10.802 1.00 47.56 84 GLN A CA 1
ATOM 658 C C . GLN A 1 84 ? -21.438 -27.306 -10.145 1.00 47.56 84 GLN A C 1
ATOM 660 O O . GLN A 1 84 ? -21.018 -28.264 -9.510 1.00 47.56 84 GLN A O 1
ATOM 665 N N . ARG A 1 85 ? -22.746 -27.071 -10.263 1.00 48.62 85 ARG A N 1
ATOM 666 C CA . ARG A 1 85 ? -23.758 -28.122 -10.284 1.00 48.62 85 ARG A CA 1
ATOM 667 C C . ARG A 1 85 ? -23.775 -28.689 -11.703 1.00 48.62 85 ARG A C 1
ATOM 669 O O . ARG A 1 85 ? -24.785 -28.637 -12.389 1.00 48.62 85 ARG A O 1
ATOM 676 N N . SER A 1 86 ? -22.642 -29.197 -12.163 1.00 44.25 86 SER A N 1
ATOM 677 C CA . SER A 1 86 ? -22.603 -30.054 -13.339 1.00 44.25 86 SER A CA 1
ATOM 678 C C . SER A 1 86 ? -22.669 -31.477 -12.811 1.00 44.25 86 SER A C 1
ATOM 680 O O . SER A 1 86 ? -21.670 -32.030 -12.370 1.00 44.25 86 SER A O 1
ATOM 682 N N . SER A 1 87 ? -23.893 -32.001 -12.739 1.00 48.16 87 SER A N 1
ATOM 683 C CA . SER A 1 87 ? -24.267 -33.218 -13.473 1.00 48.16 87 SER A CA 1
ATOM 684 C C . SER A 1 87 ? -23.384 -34.475 -13.384 1.00 48.16 87 SER A C 1
ATOM 686 O O . SER A 1 87 ? -23.648 -35.439 -14.100 1.00 48.16 87 SER A O 1
ATOM 688 N N . LEU A 1 88 ? -22.479 -34.590 -12.409 1.00 45.84 88 LEU A N 1
ATOM 689 C CA . LEU A 1 88 ? -21.849 -35.856 -11.996 1.00 45.84 88 LEU A CA 1
ATOM 690 C C . LEU A 1 88 ? -22.858 -36.828 -11.341 1.00 45.84 88 LEU A C 1
ATOM 692 O O . LEU A 1 88 ? -22.481 -37.796 -10.696 1.00 45.84 88 LEU A O 1
ATOM 696 N N . LEU A 1 89 ? -24.147 -36.539 -11.522 1.00 51.97 89 LEU A N 1
ATOM 697 C CA . LEU A 1 89 ? -25.316 -37.318 -11.156 1.00 51.97 89 LEU A CA 1
ATOM 698 C C . LEU A 1 89 ? -25.940 -38.047 -12.364 1.00 51.97 89 LEU A C 1
ATOM 700 O O . LEU A 1 89 ? -26.918 -38.750 -12.165 1.00 51.97 89 LEU A O 1
ATOM 704 N N . VAL A 1 90 ? -25.418 -37.913 -13.599 1.00 53.06 90 VAL A N 1
ATOM 705 C CA . VAL A 1 90 ? -26.040 -38.569 -14.779 1.00 53.06 90 VAL A CA 1
ATOM 706 C C . VAL A 1 90 ? -25.093 -39.476 -15.580 1.00 53.06 90 VAL A C 1
ATOM 708 O O . VAL A 1 90 ? -25.553 -40.449 -16.161 1.00 53.06 90 VAL A O 1
ATOM 711 N N . ALA A 1 91 ? -23.774 -39.250 -15.579 1.00 49.78 91 ALA A N 1
ATOM 712 C CA . ALA A 1 91 ? -22.871 -39.967 -16.495 1.00 49.78 91 ALA A CA 1
ATOM 713 C C . ALA A 1 91 ? -22.082 -41.155 -15.896 1.00 49.78 91 ALA A C 1
ATOM 715 O O . ALA A 1 91 ? -21.285 -41.749 -16.613 1.00 49.78 91 ALA A O 1
ATOM 716 N N . ARG A 1 92 ? -22.242 -41.505 -14.607 1.00 51.03 92 ARG A N 1
ATOM 717 C CA . ARG A 1 92 ? -21.342 -42.472 -13.933 1.00 51.03 92 ARG A CA 1
ATOM 718 C C . ARG A 1 92 ? -21.993 -43.687 -13.258 1.00 51.03 92 ARG A C 1
ATOM 720 O O . ARG A 1 92 ? -21.364 -44.265 -12.384 1.00 51.03 92 ARG A O 1
ATOM 727 N N . ALA A 1 93 ? -23.202 -44.102 -13.636 1.00 47.12 93 ALA A N 1
ATOM 728 C CA . ALA A 1 93 ? -23.715 -45.407 -13.179 1.00 47.12 93 ALA A CA 1
ATOM 729 C C . ALA A 1 93 ? -24.732 -46.085 -14.122 1.00 47.12 93 ALA A C 1
ATOM 731 O O . ALA A 1 93 ? -25.511 -46.921 -13.680 1.00 47.12 93 ALA A O 1
ATOM 732 N N . LEU A 1 94 ? -24.746 -45.726 -15.410 1.00 46.84 94 LEU A N 1
ATOM 733 C CA . LEU A 1 94 ? -25.442 -46.479 -16.470 1.00 46.84 94 LEU A CA 1
ATOM 734 C C . LEU A 1 94 ? -24.434 -47.229 -17.364 1.00 46.84 94 LEU A C 1
ATOM 736 O O . LEU A 1 94 ? -24.644 -47.398 -18.561 1.00 46.84 94 LEU A O 1
ATOM 740 N N . THR A 1 95 ? -23.303 -47.640 -16.799 1.00 46.41 95 THR A N 1
ATOM 741 C CA . THR A 1 95 ? -22.293 -48.492 -17.445 1.00 46.41 95 THR A CA 1
ATOM 742 C C . THR A 1 95 ? -21.756 -49.444 -16.397 1.00 46.41 95 THR A C 1
ATOM 744 O O . THR A 1 95 ? -21.552 -50.623 -16.746 1.00 46.41 95 THR A O 1
#

pLDDT: mean 71.51, std 13.73, range [43.06, 89.19]

Solvent-accessible surface area (backbone atoms only — not comparable to full-atom values): 6072 Å² total; per-residue (Å²): 119,74,68,62,53,53,54,54,52,50,52,54,53,57,59,61,59,72,69,76,73,78,74,76,60,64,76,71,59,58,61,55,41,78,41,84,44,76,46,82,49,101,92,47,76,46,56,33,37,42,31,34,48,76,56,94,82,28,45,34,40,36,36,23,41,79,87,66,49,78,76,47,78,50,75,49,70,70,76,78,80,74,76,79,80,66,64,83,84,71,82,81,80,90,124

Foldseek 3Di:
DVVVVVVVVVVVVVVVVVVPPCPDLPDPRNVAAKDWDWDQDPVGIFIWIWHWDDDPQKIWIWIAGPVRHTDDIDIDHDDPPPPPPPDPVPDPPPD

Mean predicted aligned error: 16.07 Å